Protein AF-A0A9P4HCW6-F1 (afdb_monomer)

Mean predicted aligned error: 3.48 Å

Radius of gyration: 12.04 Å; Cα contacts (8 Å, |Δi|>4): 87; chains: 1; bounding box: 40×20×30 Å

Secondary structure (DSSP, 8-state):
---TT-TTSHHHHHHHHHHHHHHHTTSTTGGG-HHHHHHHHHHHHHHSTTTT--HHHHHHHHHHHHHHTT-----

Solvent-accessible surface area (backbone atoms only — not comparable to full-atom values): 4191 Å² total; per-residue (Å²): 132,81,62,96,59,45,84,92,35,73,68,27,52,32,51,48,24,42,51,49,18,56,61,39,54,72,44,93,63,30,79,76,37,62,71,27,54,52,23,41,51,52,15,35,78,35,21,23,80,94,61,70,47,45,33,92,80,52,35,75,64,46,26,56,45,24,50,78,57,75,44,81,61,71,84

Organism: NCBI:txid210430

Sequence (75 aa):
LLKRQAPGTPSYNCHDNCGTAITLSRQTDKCNIDAFKTNYNNCLECAGPDNYNIWRMYGNTLSAAGSSCGLSTEP

pLDDT: mean 93.7, std 11.02, range [44.97, 98.81]

Foldseek 3Di:
DPPPQDPPDPLVLLVVLLVQLLVLLPDPPSLPDPSNVVSLVSNQVACAPVHNVPCVPRQVSSLVSQVVNVHDSHD

Structure (mmCIF, N/CA/C/O backbone):
data_AF-A0A9P4HCW6-F1
#
_entry.id   AF-A0A9P4HCW6-F1
#
loop_
_atom_site.group_PDB
_atom_s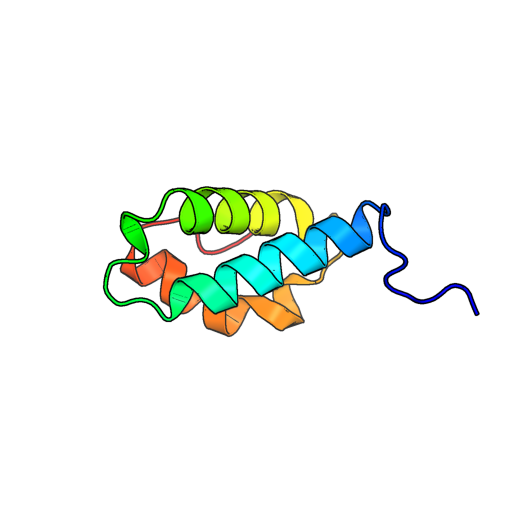ite.id
_atom_site.type_symbol
_atom_site.label_atom_id
_atom_site.label_alt_id
_atom_site.label_comp_id
_atom_site.label_asym_id
_atom_site.label_entity_id
_atom_site.label_seq_id
_atom_site.pdbx_PDB_ins_code
_atom_site.Cartn_x
_atom_site.Cartn_y
_atom_site.Cartn_z
_atom_site.occupancy
_atom_site.B_iso_or_equiv
_atom_site.auth_seq_id
_atom_site.auth_comp_id
_atom_site.auth_asym_id
_atom_site.auth_atom_id
_atom_site.pdbx_PDB_model_num
ATOM 1 N N . LEU A 1 1 ? 26.970 -3.133 -8.192 1.00 44.97 1 LEU A N 1
ATOM 2 C CA . LEU A 1 1 ? 25.594 -3.496 -7.780 1.00 44.97 1 LEU A CA 1
ATOM 3 C C . LEU A 1 1 ? 24.874 -2.229 -7.342 1.00 44.97 1 LEU A C 1
ATOM 5 O O . LEU A 1 1 ? 25.081 -1.781 -6.221 1.00 44.97 1 LEU A O 1
ATOM 9 N N . LEU A 1 2 ? 24.078 -1.615 -8.221 1.00 50.28 2 LEU A N 1
ATOM 10 C CA . LEU A 1 2 ? 23.100 -0.622 -7.771 1.00 50.28 2 LEU A CA 1
ATOM 11 C C . LEU A 1 2 ? 22.122 -1.370 -6.858 1.00 50.28 2 LEU A C 1
ATOM 13 O O . LEU A 1 2 ? 21.597 -2.414 -7.252 1.00 50.28 2 LEU A O 1
ATOM 17 N N . LYS A 1 3 ? 21.961 -0.918 -5.609 1.00 59.78 3 LYS A N 1
ATOM 18 C CA . LYS A 1 3 ? 21.006 -1.535 -4.681 1.00 59.78 3 LYS A CA 1
ATOM 19 C C . LYS A 1 3 ? 19.642 -1.557 -5.367 1.00 59.78 3 LYS A C 1
ATOM 21 O O . LYS A 1 3 ? 19.186 -0.532 -5.860 1.00 59.78 3 LYS A O 1
ATOM 26 N N . ARG A 1 4 ? 19.003 -2.731 -5.370 1.00 60.75 4 ARG A N 1
ATOM 27 C CA . ARG A 1 4 ? 17.713 -3.025 -6.023 1.00 60.75 4 ARG A CA 1
ATOM 28 C C . ARG A 1 4 ? 16.578 -2.057 -5.630 1.00 60.75 4 ARG A C 1
ATOM 30 O O . ARG A 1 4 ? 15.558 -2.024 -6.300 1.00 60.75 4 ARG A O 1
ATOM 37 N N . GLN A 1 5 ? 16.775 -1.298 -4.552 1.00 61.81 5 GLN A N 1
ATOM 38 C CA . GLN A 1 5 ? 15.863 -0.319 -3.968 1.00 61.81 5 GLN A CA 1
ATOM 39 C C . GLN A 1 5 ? 16.677 0.894 -3.475 1.00 61.81 5 GLN A C 1
ATOM 41 O O . GLN A 1 5 ? 16.775 1.151 -2.278 1.00 61.81 5 GLN A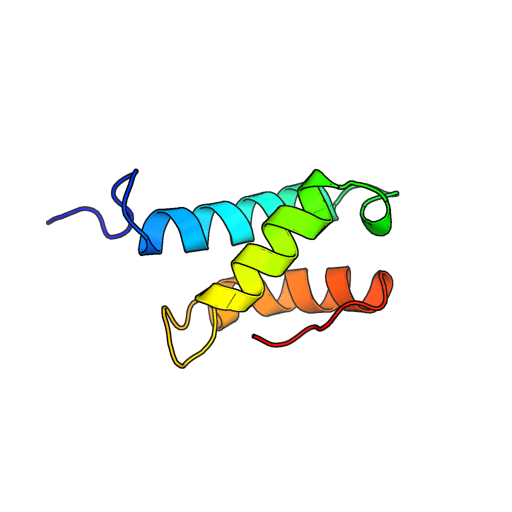 O 1
ATOM 46 N N . ALA A 1 6 ? 17.378 1.593 -4.370 1.00 75.88 6 ALA A N 1
ATOM 47 C CA . ALA A 1 6 ? 18.016 2.851 -3.986 1.00 75.88 6 ALA A CA 1
ATOM 48 C C . ALA A 1 6 ? 16.923 3.895 -3.660 1.00 75.88 6 ALA A C 1
ATOM 50 O O . ALA A 1 6 ? 15.996 4.040 -4.468 1.00 75.88 6 ALA A O 1
ATOM 51 N N . PRO A 1 7 ? 17.007 4.608 -2.518 1.00 81.50 7 PRO A N 1
ATOM 52 C CA . PRO A 1 7 ? 16.065 5.673 -2.184 1.00 81.50 7 PRO A CA 1
ATOM 53 C C . PRO A 1 7 ? 15.927 6.696 -3.314 1.00 81.50 7 PRO A C 1
ATOM 55 O O . PRO A 1 7 ? 16.896 6.987 -4.016 1.00 81.50 7 PRO A O 1
ATOM 58 N N . GLY A 1 8 ? 14.718 7.231 -3.493 1.00 83.62 8 GLY A N 1
ATOM 59 C CA . GLY A 1 8 ? 14.413 8.214 -4.538 1.00 83.62 8 GLY A CA 1
ATOM 60 C C . GLY A 1 8 ? 14.135 7.621 -5.924 1.00 83.62 8 GLY A C 1
ATOM 61 O O . GLY A 1 8 ? 13.864 8.370 -6.858 1.00 83.62 8 GLY A O 1
ATOM 62 N N . THR A 1 9 ? 14.165 6.292 -6.081 1.00 90.00 9 THR A N 1
ATOM 63 C CA . THR A 1 9 ? 13.708 5.639 -7.317 1.00 90.00 9 THR A CA 1
ATOM 64 C C . THR A 1 9 ? 12.204 5.342 -7.266 1.00 90.00 9 THR A C 1
ATOM 66 O O . THR A 1 9 ? 11.690 4.999 -6.201 1.00 90.00 9 THR A O 1
ATOM 69 N N . PRO A 1 10 ? 11.490 5.374 -8.405 1.00 93.00 10 PRO A N 1
ATOM 70 C CA . PRO A 1 10 ? 10.089 4.950 -8.469 1.00 93.00 10 PRO A CA 1
ATOM 71 C C . PRO A 1 10 ? 9.829 3.533 -7.919 1.00 93.00 10 PRO A C 1
ATOM 73 O O . PRO A 1 10 ? 8.859 3.317 -7.198 1.00 93.00 10 PRO A O 1
ATOM 76 N N . SER A 1 11 ? 10.749 2.588 -8.160 1.00 92.62 11 SER A N 1
ATOM 77 C CA . SER A 1 11 ? 10.683 1.234 -7.585 1.00 92.62 11 SER A CA 1
ATOM 78 C C . SER A 1 11 ? 10.787 1.246 -6.055 1.00 92.62 11 SER A C 1
ATOM 80 O O . SER A 1 11 ? 9.988 0.601 -5.375 1.00 92.62 11 SER A O 1
ATOM 82 N N . TYR A 1 12 ? 11.728 2.018 -5.494 1.00 93.88 12 TYR A N 1
ATOM 83 C CA . TYR A 1 12 ? 11.827 2.194 -4.042 1.00 93.88 12 TYR A CA 1
ATOM 84 C C . TYR A 1 12 ? 10.534 2.775 -3.470 1.00 93.88 12 TYR A C 1
ATOM 86 O O . TYR A 1 12 ? 10.008 2.234 -2.505 1.00 93.88 12 TYR A O 1
ATOM 94 N N . ASN A 1 13 ? 9.987 3.818 -4.096 1.00 95.69 13 ASN A N 1
ATOM 95 C CA . ASN A 1 13 ? 8.744 4.438 -3.641 1.00 95.69 13 ASN A CA 1
ATOM 96 C C . ASN A 1 13 ? 7.568 3.452 -3.684 1.00 95.69 13 ASN A C 1
ATOM 98 O O . ASN A 1 13 ? 6.726 3.470 -2.791 1.00 95.69 13 ASN A O 1
ATOM 102 N N . CYS A 1 14 ? 7.508 2.563 -4.679 1.00 96.94 14 CYS A N 1
ATOM 103 C CA . CYS A 1 14 ? 6.476 1.529 -4.727 1.00 96.94 14 CYS A CA 1
ATOM 104 C C . CYS A 1 14 ? 6.590 0.555 -3.543 1.00 96.94 14 CYS A C 1
ATOM 106 O O . CYS A 1 14 ? 5.616 0.290 -2.840 1.00 96.94 14 CYS A O 1
ATOM 108 N N . HIS A 1 15 ? 7.808 0.082 -3.265 1.00 96.75 15 HIS A N 1
ATOM 109 C CA . HIS A 1 15 ? 8.088 -0.751 -2.097 1.00 96.75 15 HIS A CA 1
ATOM 110 C C . HIS A 1 15 ? 7.761 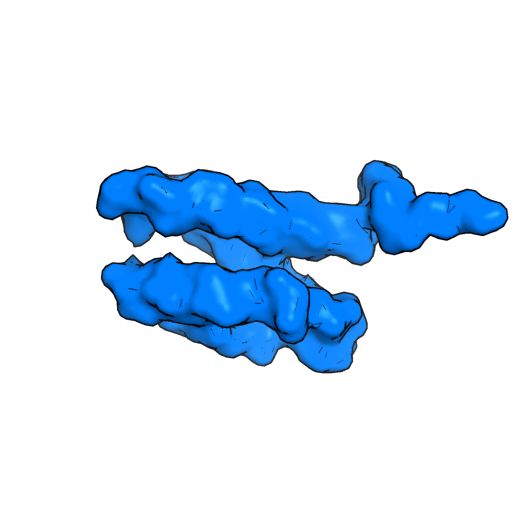-0.048 -0.770 1.00 96.75 15 HIS A C 1
ATOM 112 O O . HIS A 1 15 ? 7.209 -0.683 0.131 1.00 96.75 15 HIS A O 1
ATOM 118 N N . ASP A 1 16 ? 8.087 1.238 -0.658 1.00 97.19 16 ASP A N 1
ATOM 119 C CA . ASP A 1 16 ? 7.851 2.055 0.533 1.00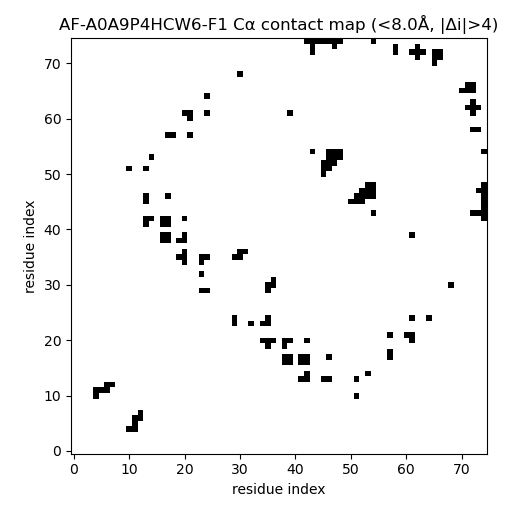 97.19 16 ASP A CA 1
ATOM 120 C C . ASP A 1 16 ? 6.353 2.240 0.812 1.00 97.19 16 ASP A C 1
ATOM 122 O O . ASP A 1 16 ? 5.901 1.962 1.923 1.00 97.19 16 ASP A O 1
ATOM 126 N N . ASN A 1 17 ? 5.558 2.571 -0.213 1.00 98.44 17 ASN A N 1
ATOM 127 C CA . ASN A 1 17 ? 4.099 2.658 -0.096 1.00 98.44 17 ASN A CA 1
ATOM 128 C C . ASN A 1 17 ? 3.496 1.316 0.352 1.00 98.44 17 ASN A C 1
ATOM 130 O O . ASN A 1 17 ? 2.748 1.261 1.329 1.00 98.44 17 ASN A O 1
ATOM 134 N N . CYS A 1 18 ? 3.864 0.206 -0.299 1.00 98.38 18 CYS A N 1
ATOM 135 C CA . CYS A 1 18 ? 3.346 -1.114 0.067 1.00 98.38 18 CYS A CA 1
ATOM 136 C C . CYS A 1 18 ? 3.760 -1.543 1.488 1.00 98.38 18 CYS A C 1
ATOM 138 O O . CYS A 1 18 ? 2.952 -2.094 2.240 1.00 98.38 18 CYS A O 1
ATOM 140 N N . GLY A 1 19 ? 5.008 -1.282 1.888 1.00 98.12 19 GLY A N 1
ATOM 141 C CA . GLY A 1 19 ? 5.508 -1.587 3.232 1.00 98.12 19 GLY A CA 1
ATOM 142 C C . GLY A 1 19 ? 4.841 -0.742 4.322 1.00 98.12 19 GLY A C 1
ATOM 143 O O . GLY A 1 19 ? 4.443 -1.267 5.369 1.00 98.12 19 GLY A O 1
ATOM 144 N N . THR A 1 20 ? 4.654 0.550 4.060 1.00 98.50 20 THR A N 1
ATOM 145 C CA . THR A 1 20 ? 3.951 1.471 4.959 1.00 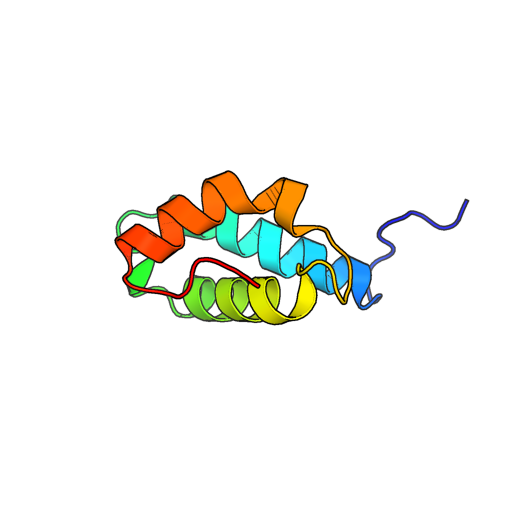98.50 20 THR A CA 1
ATOM 146 C C . THR A 1 20 ? 2.483 1.083 5.095 1.00 98.50 20 THR A C 1
ATOM 148 O O . THR A 1 20 ? 1.976 1.002 6.217 1.00 98.50 20 THR A O 1
ATOM 151 N N . ALA A 1 21 ? 1.815 0.727 3.994 1.00 98.69 21 ALA A N 1
ATOM 152 C CA . ALA A 1 21 ? 0.442 0.231 4.020 1.00 98.69 21 ALA A CA 1
ATOM 153 C C . ALA A 1 21 ? 0.300 -1.027 4.896 1.00 98.69 21 ALA A C 1
ATOM 155 O O . ALA A 1 21 ? -0.612 -1.078 5.717 1.00 98.69 21 ALA A O 1
ATOM 156 N N . ILE A 1 22 ? 1.222 -2.000 4.811 1.00 98.62 22 ILE A N 1
ATOM 157 C CA . ILE A 1 22 ? 1.222 -3.188 5.695 1.00 98.62 22 ILE A CA 1
ATOM 158 C C . ILE A 1 22 ? 1.402 -2.799 7.164 1.00 98.62 22 ILE A C 1
ATOM 160 O O . ILE A 1 22 ? 0.803 -3.399 8.056 1.00 98.62 22 ILE A O 1
ATOM 164 N N . THR A 1 23 ? 2.265 -1.826 7.440 1.00 98.56 23 THR A N 1
ATOM 165 C CA . THR A 1 23 ? 2.516 -1.385 8.816 1.00 98.56 23 THR A CA 1
ATOM 166 C C . THR A 1 23 ? 1.255 -0.766 9.411 1.00 98.56 23 THR A C 1
ATOM 168 O O . THR A 1 23 ? 0.838 -1.139 10.508 1.00 98.56 23 THR A O 1
ATOM 171 N N . LEU A 1 24 ? 0.600 0.120 8.660 1.00 98.62 24 LEU A N 1
ATOM 172 C CA . LEU A 1 24 ? -0.630 0.786 9.083 1.00 98.62 24 LEU A CA 1
ATOM 173 C C . LEU A 1 24 ? -1.842 -0.155 9.089 1.00 98.62 24 LEU A C 1
ATOM 175 O O . LEU A 1 24 ? -2.737 0.016 9.914 1.00 98.62 24 LEU A O 1
ATOM 179 N N . SER A 1 25 ? -1.853 -1.201 8.257 1.00 9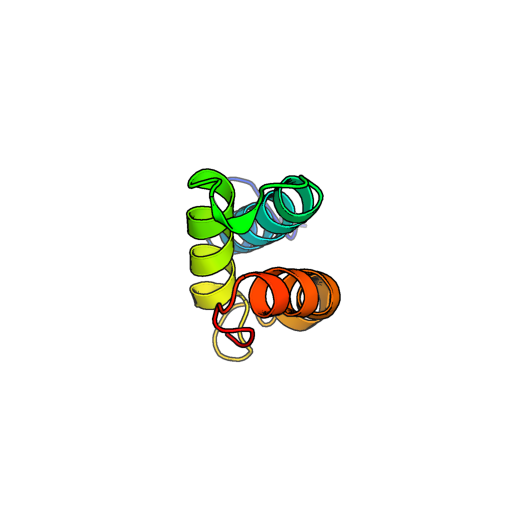8.25 25 SER A N 1
ATOM 180 C CA . SER A 1 25 ? -2.955 -2.169 8.209 1.00 98.25 25 SER A CA 1
ATOM 181 C C . SER A 1 25 ? -3.100 -3.012 9.478 1.00 98.25 25 SER A C 1
ATOM 183 O O . SER A 1 25 ? -4.079 -3.739 9.622 1.00 98.25 25 SER A O 1
ATOM 185 N N . ARG A 1 26 ? -2.118 -2.966 10.382 1.00 97.44 26 ARG A N 1
ATOM 186 C CA . ARG A 1 26 ? -2.153 -3.660 11.678 1.00 97.44 26 ARG A CA 1
ATOM 187 C C . ARG A 1 26 ? -2.905 -2.873 12.750 1.00 97.44 26 ARG A C 1
ATOM 189 O O . ARG A 1 26 ? -3.154 -3.414 13.821 1.00 97.44 26 ARG A O 1
ATOM 196 N N . GLN A 1 27 ? -3.247 -1.613 12.484 1.00 97.69 27 GLN A N 1
ATOM 197 C CA . GLN A 1 27 ? -4.018 -0.795 13.414 1.00 97.69 27 GLN A CA 1
ATOM 198 C C . GLN A 1 27 ? -5.504 -1.161 13.364 1.00 97.69 27 GLN A C 1
ATOM 200 O O . GLN A 1 27 ? -6.050 -1.462 12.301 1.00 97.69 27 GLN A O 1
ATOM 205 N N . THR A 1 28 ? -6.174 -1.107 14.517 1.00 94.81 28 THR A N 1
ATOM 206 C CA . THR A 1 28 ? -7.587 -1.493 14.650 1.00 94.81 28 THR A CA 1
ATOM 207 C C . THR A 1 28 ? -8.508 -0.652 13.764 1.00 94.81 28 THR A C 1
ATOM 209 O O . THR A 1 28 ? -9.406 -1.204 13.133 1.00 94.81 28 THR A O 1
ATOM 212 N N . ASP A 1 29 ? -8.267 0.659 13.660 1.00 96.12 29 ASP A N 1
ATOM 213 C CA . ASP A 1 29 ? -9.126 1.588 12.909 1.00 96.12 29 ASP A CA 1
ATOM 214 C C . ASP A 1 29 ? -8.654 1.862 11.468 1.00 96.12 29 ASP A C 1
ATOM 216 O O . ASP A 1 29 ? -9.232 2.714 10.802 1.00 96.12 29 ASP A O 1
ATOM 220 N N . LYS A 1 30 ? -7.664 1.107 10.960 1.00 98.00 30 LYS A N 1
ATOM 221 C CA . LYS A 1 30 ? -6.942 1.320 9.684 1.00 98.00 30 LYS A CA 1
ATOM 222 C C . LYS A 1 30 ? -7.749 1.918 8.523 1.00 98.00 30 LYS A C 1
ATOM 224 O O . LYS A 1 30 ? -7.221 2.747 7.792 1.00 98.00 30 LYS A O 1
ATOM 229 N N . CYS A 1 31 ? -9.012 1.527 8.352 1.00 98.25 31 CYS A N 1
ATOM 230 C CA . CYS A 1 31 ? -9.887 2.009 7.284 1.00 98.25 31 CYS A CA 1
ATOM 231 C C . CYS A 1 31 ? -10.157 3.530 7.354 1.00 98.25 31 CYS A C 1
ATOM 233 O O . CYS A 1 31 ? -10.421 4.152 6.327 1.00 98.25 31 CYS A O 1
ATOM 235 N N . ASN A 1 32 ? -10.040 4.139 8.536 1.00 98.00 32 ASN A N 1
ATOM 236 C CA . ASN A 1 32 ? -10.184 5.578 8.761 1.00 98.00 32 ASN A CA 1
ATOM 237 C C . ASN A 1 32 ? -8.841 6.324 8.783 1.00 98.00 32 ASN A C 1
ATOM 239 O O . ASN A 1 32 ? -8.831 7.552 8.787 1.00 98.00 32 ASN A O 1
ATOM 243 N N . ILE A 1 33 ? -7.709 5.615 8.742 1.00 98.31 33 ILE A N 1
ATOM 244 C CA . ILE A 1 33 ? -6.381 6.232 8.705 1.00 98.31 33 ILE A CA 1
ATOM 245 C C . ILE A 1 33 ? -6.096 6.699 7.278 1.00 98.31 33 ILE A C 1
ATOM 247 O O . ILE A 1 33 ? -5.867 5.892 6.375 1.00 98.31 33 ILE A O 1
ATOM 251 N N . ASP A 1 34 ? -6.044 8.012 7.064 1.00 98.56 34 ASP A N 1
ATOM 252 C CA . ASP A 1 34 ? -5.751 8.582 5.743 1.00 98.56 34 ASP A CA 1
ATOM 253 C C . ASP A 1 34 ? -4.388 8.142 5.209 1.00 98.56 34 ASP A C 1
ATOM 255 O O . ASP A 1 34 ? -4.269 7.767 4.045 1.00 98.56 34 ASP A O 1
ATOM 259 N N . ALA A 1 35 ? -3.376 8.066 6.077 1.00 98.50 35 ALA A N 1
ATOM 260 C CA . ALA A 1 35 ? -2.066 7.549 5.696 1.00 98.5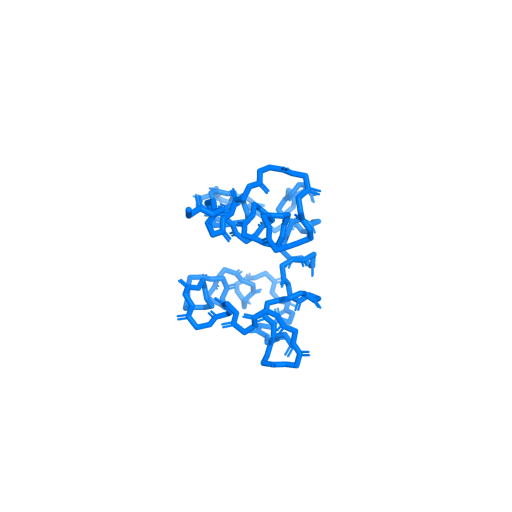0 35 ALA A CA 1
ATOM 261 C C . ALA A 1 35 ? -2.126 6.094 5.194 1.00 98.50 35 ALA A C 1
ATOM 263 O O . ALA A 1 35 ? -1.394 5.754 4.265 1.00 98.50 35 ALA A O 1
ATOM 264 N N . PHE A 1 36 ? -2.997 5.240 5.751 1.00 98.69 36 PHE A N 1
ATOM 265 C CA . PHE A 1 36 ? -3.184 3.878 5.245 1.00 98.69 36 PHE A CA 1
ATOM 266 C C . PHE A 1 36 ? -3.783 3.920 3.844 1.00 98.69 36 PHE A C 1
ATOM 268 O O . PHE A 1 36 ? -3.181 3.371 2.928 1.00 98.69 36 PHE A O 1
ATOM 275 N N . LYS A 1 37 ? -4.913 4.617 3.665 1.00 98.69 37 LYS A N 1
ATOM 276 C CA . LYS A 1 37 ? -5.611 4.715 2.373 1.00 98.69 37 LYS A CA 1
ATOM 277 C C . LYS A 1 37 ? -4.701 5.261 1.270 1.00 98.69 37 LYS A C 1
ATOM 279 O O . LYS A 1 37 ? -4.647 4.684 0.190 1.00 98.69 37 LYS A O 1
ATOM 284 N N . THR A 1 38 ? -3.933 6.311 1.561 1.00 98.75 38 THR A N 1
ATOM 285 C CA . THR A 1 38 ? -2.993 6.909 0.602 1.00 98.75 38 THR A CA 1
ATOM 286 C C . THR A 1 38 ? -1.899 5.925 0.191 1.00 98.75 38 THR A C 1
ATOM 288 O O . THR A 1 38 ? -1.716 5.672 -0.995 1.00 98.75 38 THR A O 1
ATOM 291 N N . ASN A 1 39 ? -1.195 5.320 1.153 1.00 98.81 39 ASN A N 1
ATOM 292 C CA . ASN A 1 39 ? -0.118 4.372 0.843 1.00 98.81 39 ASN A CA 1
ATOM 293 C C . ASN A 1 39 ? -0.647 3.094 0.175 1.00 98.81 39 ASN A C 1
ATOM 295 O O . ASN A 1 39 ? 0.015 2.521 -0.687 1.00 98.81 39 ASN A O 1
ATOM 299 N N . TYR A 1 40 ? -1.843 2.652 0.560 1.00 98.75 40 TYR A N 1
ATOM 300 C CA . TYR A 1 40 ? -2.513 1.501 -0.030 1.00 98.75 40 TYR A CA 1
ATOM 301 C C . TYR A 1 40 ? -2.837 1.736 -1.506 1.00 98.75 40 TYR A C 1
ATOM 303 O O . TYR A 1 40 ? -2.450 0.929 -2.347 1.00 98.75 40 TYR A O 1
ATOM 311 N N . ASN A 1 41 ? -3.473 2.865 -1.830 1.00 98.69 41 ASN A N 1
ATOM 312 C CA . ASN A 1 41 ? -3.808 3.214 -3.210 1.00 98.69 41 ASN A CA 1
ATOM 313 C C . ASN A 1 41 ? -2.549 3.382 -4.067 1.00 98.69 41 ASN A C 1
ATOM 315 O O . ASN A 1 41 ? -2.451 2.767 -5.124 1.00 98.69 41 ASN A O 1
ATOM 319 N N . ASN A 1 42 ? -1.542 4.103 -3.567 1.00 98.50 42 ASN A N 1
ATOM 320 C CA . ASN A 1 42 ? -0.263 4.248 -4.267 1.00 98.50 42 ASN A CA 1
ATOM 321 C C . ASN A 1 42 ? 0.420 2.893 -4.513 1.00 98.50 42 ASN A C 1
ATOM 323 O O . ASN A 1 42 ? 1.055 2.696 -5.545 1.00 98.50 42 ASN A O 1
ATOM 327 N N . CYS A 1 43 ? 0.313 1.956 -3.563 1.00 98.56 43 CYS A N 1
ATOM 328 C CA . CYS A 1 43 ? 0.823 0.599 -3.739 1.00 98.56 43 CYS A CA 1
ATOM 329 C C . CYS A 1 43 ? 0.083 -0.126 -4.871 1.00 98.56 43 CYS A C 1
ATOM 331 O O . CYS A 1 43 ? 0.742 -0.721 -5.720 1.00 98.56 43 CYS A O 1
ATOM 333 N N . LEU A 1 44 ? -1.253 -0.060 -4.919 1.00 98.44 44 LEU A N 1
ATOM 334 C CA . LEU A 1 44 ? -2.027 -0.677 -6.001 1.00 98.44 44 LEU A CA 1
ATOM 335 C C . LEU A 1 44 ? -1.623 -0.121 -7.371 1.00 98.44 44 LEU A C 1
ATOM 337 O O . LEU A 1 44 ? -1.328 -0.898 -8.268 1.00 98.44 44 LEU A O 1
ATOM 341 N N . GLU A 1 45 ? -1.474 1.195 -7.514 1.00 98.00 45 GLU A N 1
ATOM 342 C CA . GLU A 1 45 ? -1.111 1.823 -8.797 1.00 98.00 45 GLU A CA 1
ATOM 343 C C . GLU A 1 45 ? 0.233 1.341 -9.379 1.00 98.00 45 GLU A C 1
ATOM 345 O O . GLU A 1 45 ? 0.446 1.374 -10.593 1.00 98.00 45 GLU A O 1
ATOM 350 N N . CYS A 1 46 ? 1.172 0.906 -8.534 1.00 97.62 46 CYS A N 1
ATOM 351 C CA . CYS A 1 46 ? 2.536 0.584 -8.958 1.00 97.62 46 CYS A CA 1
ATOM 352 C C . CYS A 1 46 ? 2.919 -0.896 -8.812 1.00 97.62 46 CYS A C 1
ATOM 354 O O . CYS A 1 46 ? 3.900 -1.343 -9.417 1.00 97.62 46 CYS A O 1
ATOM 356 N N . ALA A 1 47 ? 2.201 -1.671 -7.997 1.00 98.00 47 ALA A N 1
ATOM 357 C CA . ALA A 1 47 ? 2.618 -3.023 -7.630 1.00 98.00 47 ALA A CA 1
ATOM 358 C C . ALA A 1 47 ? 2.204 -4.097 -8.643 1.00 98.00 47 ALA A C 1
ATOM 360 O O . ALA A 1 47 ? 2.731 -5.216 -8.570 1.00 98.00 47 ALA A O 1
ATOM 361 N N . GLY A 1 48 ? 1.296 -3.771 -9.564 1.00 97.31 48 GLY A N 1
ATOM 362 C CA . GLY A 1 48 ? 0.735 -4.691 -10.551 1.00 97.31 48 GLY A CA 1
ATOM 363 C C . GLY A 1 48 ? 1.745 -5.262 -11.551 1.00 97.31 48 GLY A C 1
ATOM 364 O O . GLY A 1 48 ? 2.880 -4.778 -11.651 1.00 97.31 48 GLY A O 1
ATOM 365 N N . PRO A 1 49 ? 1.352 -6.319 -12.287 1.00 95.25 49 PRO A N 1
ATOM 366 C CA . PRO A 1 49 ? 2.222 -7.021 -13.230 1.00 95.25 49 PRO A CA 1
ATOM 367 C C . PRO A 1 49 ? 2.720 -6.133 -14.376 1.00 95.25 49 PRO A C 1
ATOM 369 O O . PRO A 1 49 ? 3.828 -6.360 -14.860 1.00 95.25 49 PRO A O 1
ATOM 372 N N . ASP A 1 50 ? 1.954 -5.103 -14.738 1.00 93.62 50 ASP A N 1
ATOM 373 C CA . ASP A 1 50 ? 2.277 -4.153 -15.809 1.00 93.62 50 ASP A CA 1
ATOM 374 C C . ASP A 1 50 ? 3.309 -3.089 -15.398 1.00 93.62 50 ASP A C 1
ATOM 376 O O . ASP A 1 50 ? 3.741 -2.284 -16.223 1.00 93.62 50 ASP A O 1
ATOM 380 N N . ASN A 1 51 ? 3.720 -3.072 -14.126 1.00 92.50 51 ASN A N 1
ATOM 381 C CA . ASN A 1 51 ? 4.663 -2.097 -13.590 1.00 92.50 51 ASN A CA 1
ATOM 382 C C . ASN A 1 51 ? 5.816 -2.807 -12.860 1.00 92.50 51 ASN A C 1
ATOM 384 O O . ASN A 1 51 ? 6.614 -3.501 -13.495 1.00 92.50 51 ASN A O 1
ATOM 388 N N . TYR A 1 52 ? 5.933 -2.702 -11.533 1.00 95.06 52 TYR A N 1
ATOM 389 C CA . TYR A 1 52 ? 7.037 -3.361 -10.818 1.00 95.06 52 TYR A CA 1
ATOM 390 C C . TYR A 1 52 ? 6.795 -4.846 -10.535 1.00 95.06 52 TYR A C 1
ATOM 392 O O . TYR A 1 52 ? 7.736 -5.557 -10.164 1.00 95.06 52 TYR A O 1
ATOM 400 N N . ASN A 1 53 ? 5.558 -5.329 -10.696 1.00 96.12 53 ASN A N 1
ATOM 401 C CA . ASN A 1 53 ? 5.152 -6.701 -10.398 1.00 96.12 53 ASN A CA 1
ATOM 402 C C . ASN A 1 53 ? 5.638 -7.151 -9.008 1.00 96.12 53 ASN A C 1
ATOM 404 O O . ASN A 1 53 ? 6.282 -8.197 -8.829 1.00 96.12 53 ASN A O 1
ATOM 408 N N . ILE A 1 54 ? 5.400 -6.293 -8.014 1.00 96.25 54 ILE A N 1
ATOM 409 C CA . ILE A 1 54 ? 5.765 -6.536 -6.617 1.00 96.25 54 ILE A CA 1
ATOM 410 C C . ILE A 1 54 ? 4.571 -6.935 -5.763 1.00 96.25 54 ILE A C 1
ATOM 412 O O . ILE A 1 54 ? 4.775 -7.382 -4.637 1.00 96.25 54 ILE A O 1
ATOM 416 N N . TRP A 1 55 ? 3.349 -6.882 -6.296 1.00 97.88 55 TRP A N 1
ATOM 417 C CA . TRP A 1 55 ? 2.147 -7.300 -5.579 1.00 97.88 55 TRP A CA 1
ATOM 418 C C . TRP A 1 55 ? 2.250 -8.728 -5.054 1.00 97.88 55 TRP A C 1
ATOM 420 O O . TRP A 1 55 ? 1.888 -8.985 -3.917 1.00 97.88 55 TRP A O 1
ATOM 430 N N . ARG A 1 56 ? 2.897 -9.638 -5.787 1.00 96.50 56 ARG A N 1
ATOM 431 C CA . ARG A 1 56 ? 3.221 -11.001 -5.316 1.00 96.50 56 ARG A CA 1
ATOM 432 C C . ARG A 1 56 ? 3.960 -11.077 -3.967 1.00 96.50 56 ARG A C 1
ATOM 434 O O . ARG A 1 56 ? 3.955 -12.130 -3.343 1.00 96.50 56 ARG A O 1
ATOM 441 N N . MET A 1 57 ? 4.620 -10.000 -3.530 1.00 95.69 57 MET A N 1
ATOM 442 C CA . MET A 1 57 ? 5.330 -9.926 -2.244 1.00 95.69 57 MET A CA 1
ATOM 443 C C . MET A 1 57 ? 4.482 -9.322 -1.115 1.00 95.69 57 MET A C 1
ATOM 445 O O . MET A 1 57 ? 4.711 -9.643 0.047 1.00 95.69 57 MET A O 1
ATOM 449 N N . TYR A 1 58 ? 3.512 -8.461 -1.435 1.00 97.56 58 TYR A N 1
ATOM 450 C CA . TYR A 1 58 ? 2.747 -7.675 -0.451 1.00 97.56 58 TYR A CA 1
ATOM 451 C C . TYR A 1 58 ? 1.253 -8.035 -0.408 1.00 97.56 58 TYR A C 1
ATOM 453 O O . TYR A 1 58 ? 0.579 -7.842 0.607 1.00 97.56 58 TYR A O 1
ATOM 461 N N . GLY A 1 59 ? 0.747 -8.578 -1.510 1.00 97.56 59 GLY A N 1
ATOM 462 C CA . GLY A 1 59 ? -0.661 -8.660 -1.853 1.00 97.56 59 GLY A CA 1
ATOM 463 C C . GLY A 1 59 ? -1.473 -9.546 -0.933 1.00 97.56 59 GLY A C 1
ATOM 464 O O . GLY A 1 59 ? -2.603 -9.193 -0.639 1.00 97.56 59 GLY A O 1
ATOM 465 N N . ASN A 1 60 ? -0.918 -10.626 -0.382 1.00 97.94 60 ASN A N 1
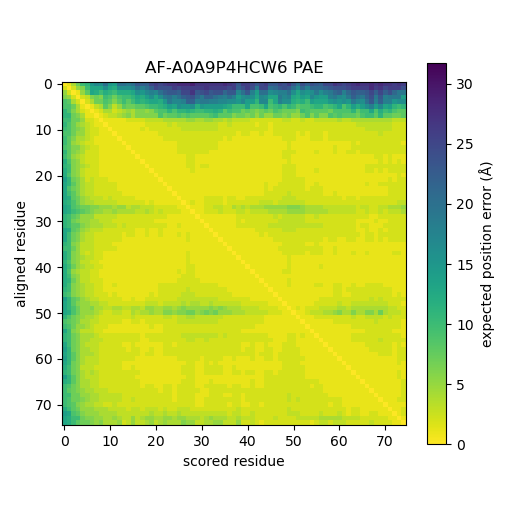ATOM 466 C CA . ASN A 1 60 ? -1.666 -11.473 0.556 1.00 97.94 60 ASN A CA 1
ATOM 467 C C . ASN A 1 60 ? -2.140 -10.677 1.784 1.00 97.94 60 ASN A C 1
ATOM 469 O O . ASN A 1 60 ? -3.313 -10.713 2.149 1.00 97.94 60 ASN A O 1
ATOM 473 N N . THR A 1 61 ? -1.233 -9.910 2.395 1.00 97.94 61 THR A N 1
ATOM 474 C CA . THR A 1 61 ? -1.546 -9.087 3.570 1.00 97.94 61 THR A CA 1
ATOM 475 C C . THR A 1 61 ? -2.450 -7.916 3.195 1.00 97.94 61 THR A C 1
ATOM 477 O O . THR A 1 61 ? -3.435 -7.639 3.880 1.00 97.94 61 THR A O 1
ATOM 480 N N . LEU A 1 62 ? -2.122 -7.225 2.102 1.00 98.31 62 LEU A N 1
ATOM 481 C CA . LEU A 1 62 ? -2.839 -6.024 1.685 1.00 98.31 62 LEU A CA 1
ATOM 482 C C . LEU A 1 62 ? -4.227 -6.330 1.105 1.00 98.31 62 LEU A C 1
ATOM 484 O O . LEU A 1 62 ? -5.148 -5.552 1.330 1.00 98.31 62 LEU A O 1
ATOM 488 N N . SER A 1 63 ? -4.434 -7.471 0.451 1.00 98.56 63 SER A N 1
ATOM 489 C CA . SER A 1 63 ? -5.763 -7.897 -0.012 1.00 98.56 63 SER A CA 1
ATOM 490 C C . SER A 1 63 ? -6.692 -8.148 1.170 1.00 98.56 63 SER A C 1
ATOM 492 O O . SER A 1 63 ? -7.813 -7.649 1.189 1.00 98.56 63 SER A O 1
ATOM 494 N N . ALA A 1 64 ? -6.215 -8.845 2.207 1.00 98.19 64 ALA A N 1
ATOM 495 C CA . ALA A 1 64 ? -7.001 -9.075 3.418 1.00 98.19 64 ALA A CA 1
ATOM 496 C C . ALA A 1 64 ? -7.355 -7.755 4.129 1.00 98.19 64 ALA A C 1
ATOM 498 O O . ALA A 1 64 ? -8.502 -7.538 4.526 1.00 98.19 64 ALA A O 1
ATOM 499 N N . ALA A 1 65 ? -6.384 -6.842 4.252 1.00 98.00 65 ALA A N 1
ATOM 500 C CA . ALA A 1 65 ? -6.609 -5.530 4.848 1.00 98.00 65 ALA A CA 1
ATOM 501 C C . ALA A 1 65 ? -7.606 -4.682 4.044 1.00 98.00 65 ALA A C 1
ATOM 503 O O . ALA A 1 65 ? -8.565 -4.172 4.626 1.00 98.00 65 ALA A O 1
ATOM 504 N N . GLY A 1 66 ? -7.399 -4.560 2.730 1.00 98.19 66 GLY A N 1
ATOM 505 C CA . GLY A 1 66 ? -8.254 -3.787 1.829 1.00 98.19 66 GLY A CA 1
ATOM 506 C C . GLY A 1 66 ? -9.6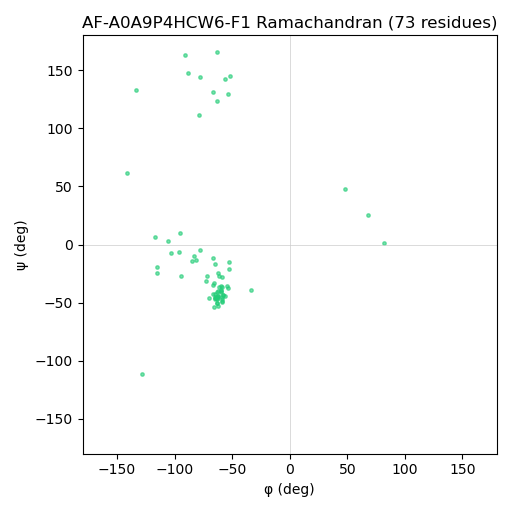75 -4.329 1.769 1.00 98.19 66 GLY A C 1
ATOM 507 O O . GLY A 1 66 ? -10.617 -3.559 1.939 1.00 98.19 66 GLY A O 1
ATOM 508 N N . SER A 1 67 ? -9.839 -5.653 1.668 1.00 98.38 67 SER A N 1
ATOM 509 C CA . SER A 1 67 ? -11.152 -6.308 1.696 1.00 98.38 67 SER A CA 1
ATOM 510 C C . SER A 1 67 ? -11.922 -5.987 2.980 1.00 98.38 67 SER A C 1
ATOM 512 O O . SER A 1 67 ? -13.090 -5.613 2.911 1.00 98.38 67 SER A O 1
ATOM 514 N N . SER A 1 68 ? -11.262 -6.008 4.148 1.00 97.88 68 SER A N 1
ATOM 515 C CA . SER A 1 68 ? -11.909 -5.630 5.418 1.00 97.88 68 SER A CA 1
ATOM 516 C C . SER A 1 68 ? -12.346 -4.158 5.489 1.00 97.88 68 SER A C 1
ATOM 518 O O . SER A 1 68 ? -13.142 -3.802 6.353 1.00 97.88 68 SER A O 1
ATOM 520 N N . CYS A 1 69 ? -11.821 -3.314 4.597 1.00 97.75 69 CYS A N 1
ATOM 521 C CA . CYS A 1 69 ? -12.178 -1.905 4.455 1.00 97.75 69 CYS A CA 1
ATOM 522 C C . CYS A 1 69 ? -13.057 -1.621 3.221 1.00 97.75 69 CYS A C 1
ATOM 524 O O . CYS A 1 69 ? -13.353 -0.457 2.964 1.00 97.75 69 CYS A O 1
ATOM 526 N N . GLY A 1 70 ? -13.454 -2.639 2.445 1.00 97.81 70 GLY A N 1
ATOM 527 C CA . GLY A 1 70 ? -14.224 -2.462 1.207 1.00 97.81 70 GLY A CA 1
ATOM 528 C C . GLY A 1 70 ? -13.455 -1.785 0.063 1.00 97.81 70 GLY A C 1
ATOM 529 O O . GLY A 1 70 ? -14.069 -1.148 -0.787 1.00 97.81 70 GLY A O 1
ATOM 530 N N . LEU A 1 71 ? -12.122 -1.881 0.055 1.00 97.75 71 LEU A N 1
ATOM 531 C CA . LEU A 1 71 ? -11.252 -1.314 -0.982 1.00 97.75 71 LEU A CA 1
ATOM 532 C C . LEU A 1 71 ? -10.984 -2.330 -2.106 1.00 97.75 71 LEU A C 1
ATOM 534 O O . LEU A 1 71 ? -11.158 -3.533 -1.905 1.00 97.75 71 LEU A O 1
ATOM 538 N N . SER A 1 72 ? -10.509 -1.850 -3.266 1.00 96.94 72 SER A N 1
ATOM 539 C CA . SER A 1 72 ? -9.943 -2.734 -4.300 1.00 96.94 72 SER A CA 1
ATOM 540 C C . SER A 1 72 ? -8.800 -3.559 -3.709 1.00 96.94 72 SER A C 1
ATOM 542 O O . SER A 1 72 ? -8.041 -3.050 -2.890 1.00 96.94 72 SER A O 1
ATOM 544 N N . THR A 1 73 ? -8.671 -4.819 -4.114 1.00 96.81 73 THR A N 1
ATOM 545 C CA . THR A 1 73 ? -7.641 -5.737 -3.602 1.00 96.81 73 THR A CA 1
ATOM 546 C C . THR A 1 73 ? -6.670 -6.207 -4.673 1.00 96.81 73 THR A C 1
ATOM 548 O O . THR A 1 73 ? -5.853 -7.083 -4.408 1.00 96.81 73 THR A O 1
ATOM 551 N N . GLU A 1 74 ? -6.759 -5.657 -5.880 1.00 93.38 74 GLU A N 1
ATOM 552 C CA . GLU A 1 74 ? -5.889 -6.009 -6.997 1.00 93.38 74 GLU A CA 1
ATOM 553 C C . GLU A 1 74 ? -5.378 -4.726 -7.675 1.00 93.38 74 GLU A C 1
ATOM 555 O O . GLU A 1 74 ? -6.169 -3.794 -7.868 1.00 93.38 74 GLU A O 1
ATOM 560 N N . PRO A 1 75 ? -4.060 -4.646 -7.943 1.00 94.31 75 PRO A N 1
ATOM 561 C CA . PRO A 1 75 ? -3.441 -3.651 -8.818 1.00 94.31 75 PRO A CA 1
ATOM 562 C C . PRO A 1 75 ? -3.932 -3.694 -10.261 1.00 94.31 75 PRO A C 1
ATOM 564 O O . PRO A 1 75 ? -4.100 -4.823 -10.778 1.00 94.31 75 PRO A O 1
#